P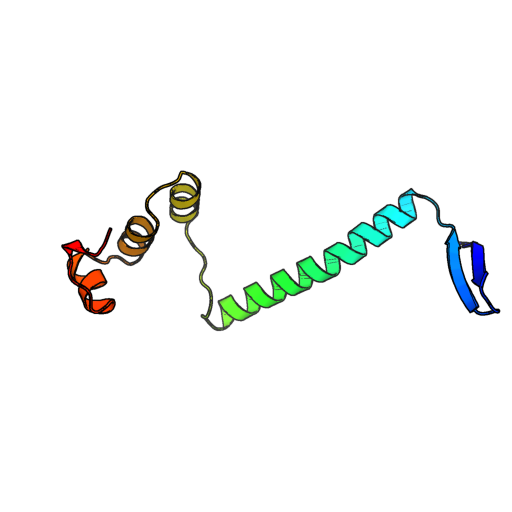rotein AF-B3EMQ4-F1 (afdb_monomer)

Structure (mmCIF, N/CA/C/O backbone):
data_AF-B3EMQ4-F1
#
_entry.id   AF-B3EMQ4-F1
#
loop_
_atom_site.group_PDB
_atom_site.id
_atom_site.type_symbol
_atom_site.label_atom_id
_atom_site.label_alt_id
_atom_site.label_comp_id
_atom_site.label_asym_id
_atom_site.label_entity_id
_atom_site.label_seq_id
_atom_site.pdbx_PDB_ins_code
_atom_site.Cartn_x
_atom_site.Cartn_y
_atom_site.Cartn_z
_atom_site.occupancy
_atom_site.B_iso_or_equiv
_atom_site.auth_seq_id
_atom_site.auth_comp_id
_atom_site.auth_asym_id
_atom_site.auth_atom_id
_atom_site.pdbx_PDB_model_num
ATOM 1 N N . MET A 1 1 ? -11.460 4.309 34.766 1.00 65.56 1 MET A N 1
ATOM 2 C CA . MET A 1 1 ? -12.693 3.773 34.150 1.00 65.56 1 MET A CA 1
ATOM 3 C C . MET A 1 1 ? -13.093 2.531 34.926 1.00 65.56 1 MET A C 1
ATOM 5 O O . MET A 1 1 ? -12.226 1.701 35.160 1.00 65.56 1 MET A O 1
ATOM 9 N N . ILE A 1 2 ? -14.343 2.430 35.380 1.00 77.00 2 ILE A N 1
ATOM 10 C CA . ILE A 1 2 ? -14.855 1.204 36.010 1.00 77.00 2 ILE A CA 1
ATOM 11 C C . ILE A 1 2 ? -15.502 0.389 34.890 1.00 77.00 2 ILE A C 1
ATOM 13 O O . ILE A 1 2 ? -16.471 0.845 34.291 1.00 77.00 2 ILE A O 1
ATOM 17 N N . VAL A 1 3 ? -14.925 -0.767 34.570 1.00 88.12 3 VAL A N 1
ATOM 18 C CA . VAL A 1 3 ? -15.418 -1.680 33.532 1.00 88.12 3 VAL A CA 1
ATOM 19 C C . VAL A 1 3 ? -16.098 -2.850 34.228 1.00 88.12 3 VAL A C 1
ATOM 21 O O . VAL A 1 3 ? -15.499 -3.485 35.097 1.00 88.12 3 VAL A O 1
ATOM 24 N N . GLN A 1 4 ? -17.348 -3.142 33.868 1.00 94.81 4 GLN A N 1
ATOM 25 C CA . GLN A 1 4 ? -18.003 -4.359 34.337 1.00 94.81 4 GLN A CA 1
ATOM 26 C C . GLN A 1 4 ? -17.441 -5.546 33.559 1.00 94.81 4 GLN A C 1
ATOM 28 O O . GLN A 1 4 ? -17.529 -5.587 32.335 1.00 94.81 4 GLN A O 1
ATOM 33 N N . VAL A 1 5 ? -16.906 -6.529 34.279 1.00 95.12 5 VAL A N 1
ATOM 34 C CA . VAL A 1 5 ? -16.385 -7.769 33.700 1.00 95.12 5 VAL A CA 1
ATOM 35 C C . VAL A 1 5 ? -17.374 -8.899 33.964 1.00 95.12 5 VAL A C 1
ATOM 37 O O . VAL A 1 5 ? -17.721 -9.172 35.114 1.00 95.12 5 VAL A O 1
ATOM 40 N N . ILE A 1 6 ? -17.813 -9.566 32.901 1.00 96.44 6 ILE A N 1
ATOM 41 C CA . ILE A 1 6 ? -18.684 -10.741 32.957 1.00 96.44 6 ILE A CA 1
ATOM 42 C C . ILE A 1 6 ? -17.794 -11.980 32.824 1.00 96.44 6 ILE A C 1
ATOM 44 O O . ILE A 1 6 ? -16.930 -12.047 31.948 1.00 96.44 6 ILE A O 1
ATOM 48 N N . LYS A 1 7 ? -17.979 -12.948 33.727 1.00 97.19 7 LYS A N 1
ATOM 49 C CA . LYS A 1 7 ? -17.140 -14.148 33.822 1.00 97.19 7 LYS A CA 1
ATOM 50 C C . LYS A 1 7 ? -17.879 -15.396 33.343 1.00 97.19 7 LYS A C 1
ATOM 52 O O . LYS A 1 7 ? -19.048 -15.571 33.674 1.00 97.19 7 LYS A O 1
ATOM 57 N N . GLN A 1 8 ? -17.165 -16.307 32.686 1.00 95.62 8 GLN A N 1
ATOM 58 C CA . GLN A 1 8 ? -17.609 -17.666 32.376 1.00 95.62 8 GLN A CA 1
ATOM 59 C C . GLN A 1 8 ? -16.654 -18.671 33.039 1.00 95.62 8 GLN A C 1
ATOM 61 O O . GLN A 1 8 ? -15.436 -18.551 32.936 1.00 95.62 8 GLN A O 1
ATOM 66 N N . GLY A 1 9 ? -17.180 -19.629 33.811 1.00 94.19 9 GLY A N 1
ATOM 67 C CA . GLY A 1 9 ? -16.338 -20.610 34.519 1.00 94.19 9 GLY A CA 1
ATOM 68 C C . GLY A 1 9 ? -15.320 -19.987 35.491 1.00 94.19 9 GLY A C 1
ATOM 69 O O . GLY A 1 9 ? -14.228 -20.516 35.673 1.00 94.19 9 GLY A O 1
ATOM 70 N N . GLY A 1 10 ? -15.641 -18.824 36.071 1.00 94.31 10 GLY A N 1
ATOM 71 C CA . GLY A 1 10 ? -14.744 -18.072 36.958 1.00 94.31 10 GLY A CA 1
ATOM 72 C C . GLY A 1 10 ? -13.686 -17.221 36.244 1.00 94.31 10 GLY A C 1
ATOM 73 O O . GLY A 1 10 ? -13.009 -16.432 36.908 1.00 94.31 10 GLY A O 1
ATOM 74 N N . LYS A 1 11 ? -13.581 -17.309 34.912 1.00 95.94 11 LYS A N 1
ATOM 75 C CA . LYS A 1 11 ? -12.639 -16.535 34.095 1.00 95.94 11 LYS A CA 1
ATOM 76 C C . LYS A 1 11 ? -13.329 -15.331 33.442 1.00 95.94 11 LYS A C 1
ATOM 78 O O . LYS A 1 11 ? -14.474 -15.468 33.021 1.00 95.94 11 LYS A O 1
ATOM 83 N N . PRO A 1 12 ? -12.688 -14.150 33.389 1.00 95.50 12 PRO A N 1
ATOM 84 C CA . PRO A 1 12 ? -13.157 -13.021 32.584 1.00 95.50 12 PRO A CA 1
ATOM 85 C C . PRO A 1 12 ? -13.336 -13.422 31.120 1.00 95.50 12 PRO A C 1
ATOM 87 O O . PRO A 1 12 ? -12.400 -13.962 30.543 1.00 95.50 12 PRO A O 1
ATOM 90 N N . GLU A 1 13 ? -14.502 -13.133 30.549 1.00 96.81 13 GLU A N 1
ATOM 91 C CA . GLU A 1 13 ? -14.810 -13.454 29.148 1.00 96.81 13 GLU A CA 1
ATOM 92 C C . GLU A 1 13 ? -15.303 -12.212 28.390 1.00 96.81 13 GLU A C 1
ATOM 94 O O . GLU A 1 13 ? -14.885 -11.963 27.264 1.00 96.81 13 GLU A O 1
ATOM 99 N N . TRP A 1 14 ? -16.116 -11.362 29.031 1.00 96.06 14 TRP A N 1
ATOM 100 C CA . TRP A 1 14 ? -16.612 -10.124 28.419 1.00 96.06 14 TRP A CA 1
ATOM 101 C C . TRP A 1 14 ? -16.388 -8.904 29.308 1.00 96.06 14 TRP A C 1
ATOM 103 O O . TRP A 1 14 ? -16.325 -9.000 30.536 1.00 96.06 14 TRP A O 1
ATOM 113 N N . ALA A 1 15 ? -16.339 -7.737 28.673 1.00 95.88 15 ALA A N 1
ATOM 114 C CA . ALA A 1 15 ? -16.264 -6.436 29.317 1.00 95.88 15 ALA A CA 1
ATOM 115 C C . ALA A 1 15 ? -17.358 -5.519 28.759 1.00 95.88 15 ALA A C 1
ATOM 117 O O . ALA A 1 15 ? -17.495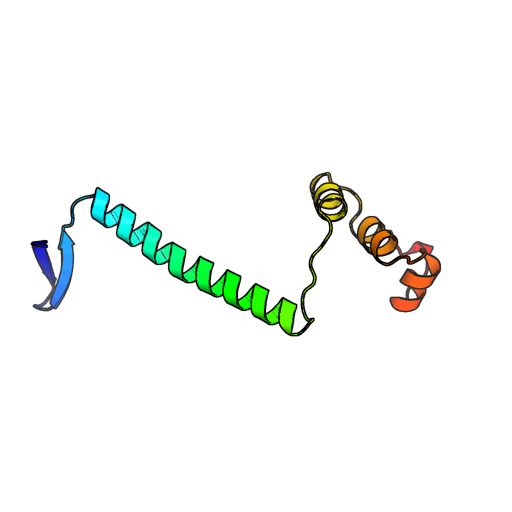 -5.381 27.545 1.00 95.88 15 ALA A O 1
ATOM 118 N N . VAL A 1 16 ? -18.125 -4.876 29.638 1.00 95.81 16 VAL A N 1
ATOM 119 C CA . VAL A 1 16 ? -19.081 -3.837 29.244 1.00 95.81 16 VAL A CA 1
ATOM 120 C C . VAL A 1 16 ? -18.372 -2.495 29.322 1.00 95.81 16 VAL A C 1
ATOM 122 O O . VAL A 1 16 ? -17.982 -2.043 30.402 1.00 95.81 16 VAL A O 1
ATOM 125 N N . VAL A 1 17 ? -18.213 -1.865 28.165 1.00 95.50 17 VAL A N 1
ATOM 126 C CA . VAL A 1 17 ? -17.612 -0.540 28.017 1.00 95.50 17 VAL A CA 1
ATOM 127 C C . VAL A 1 17 ? -18.610 0.409 27.352 1.00 95.50 17 VAL A C 1
ATOM 129 O O . VAL A 1 17 ? -19.475 -0.043 26.597 1.00 95.50 17 VAL A O 1
ATOM 132 N N . PRO A 1 18 ? -18.522 1.728 27.601 1.00 95.56 18 PRO A N 1
ATOM 133 C CA . PRO A 1 18 ? -19.267 2.701 26.813 1.00 95.56 18 PRO A CA 1
ATOM 134 C C . PRO A 1 18 ? -18.975 2.529 25.319 1.00 95.56 18 PRO A C 1
ATOM 136 O O . PRO A 1 18 ? -17.828 2.313 24.933 1.00 95.56 18 PRO A O 1
ATOM 139 N N . TYR A 1 19 ? -19.991 2.684 24.470 1.00 94.69 19 TYR A N 1
ATOM 140 C CA . TYR A 1 19 ? -19.857 2.446 23.027 1.00 94.69 19 TYR A CA 1
ATOM 141 C C . TYR A 1 19 ? -18.744 3.283 22.369 1.00 94.69 19 TYR A C 1
ATOM 143 O O . TYR A 1 19 ? -17.978 2.776 21.560 1.00 94.69 19 TYR A O 1
ATOM 151 N N . GLN A 1 20 ? -18.587 4.544 22.780 1.00 95.81 20 GLN A N 1
ATOM 152 C CA . GLN A 1 20 ? -17.507 5.411 22.290 1.00 95.81 20 GLN A CA 1
ATOM 153 C C . GLN A 1 20 ? -16.109 4.900 22.658 1.00 95.81 20 GLN A C 1
ATOM 155 O O . GLN A 1 20 ? -15.155 5.131 21.925 1.00 95.81 20 GLN A O 1
ATOM 160 N N . GLU A 1 21 ? -15.973 4.199 23.783 1.00 95.06 21 GLU A N 1
ATOM 161 C CA . GLU A 1 21 ? -14.702 3.582 24.154 1.00 95.06 21 GLU A CA 1
ATOM 162 C C . GLU A 1 21 ? -14.432 2.332 23.316 1.00 95.06 21 GLU A C 1
ATOM 164 O O . GLU A 1 21 ? -13.312 2.135 22.861 1.00 95.06 21 GLU A O 1
ATOM 169 N N . TYR A 1 22 ? -15.464 1.525 23.050 1.00 93.94 22 TYR A N 1
ATOM 170 C CA . TYR A 1 22 ? -15.354 0.392 22.132 1.00 93.94 22 TYR A CA 1
ATOM 171 C C . TYR A 1 22 ? -14.875 0.829 20.740 1.00 93.94 22 TYR A C 1
ATOM 173 O O . TYR A 1 22 ? -13.941 0.235 20.211 1.00 93.94 22 TYR A O 1
ATOM 181 N N . LEU A 1 23 ? -15.438 1.910 20.189 1.00 95.75 23 LEU A N 1
ATOM 182 C CA . LEU A 1 23 ? -14.997 2.456 18.901 1.00 95.75 23 LEU A CA 1
ATOM 183 C C . LEU A 1 23 ? -13.519 2.871 18.914 1.00 95.75 23 LEU A C 1
ATOM 185 O O . LEU A 1 23 ? -12.788 2.529 17.992 1.00 95.75 23 LEU A O 1
ATOM 189 N N . LYS A 1 24 ? -13.045 3.525 19.982 1.00 94.31 24 LYS A N 1
ATOM 190 C CA . LYS A 1 24 ? -11.618 3.868 20.127 1.00 94.31 24 LYS A CA 1
ATOM 191 C C . LYS A 1 24 ? -10.719 2.639 20.222 1.00 94.31 24 LYS A C 1
ATOM 193 O O . LYS A 1 24 ? -9.565 2.695 19.813 1.00 94.31 24 LYS A O 1
ATOM 198 N N . LEU A 1 25 ? -11.203 1.551 20.820 1.00 92.88 25 LEU A N 1
ATOM 199 C CA . LEU A 1 25 ? -10.452 0.298 20.885 1.00 92.88 25 LEU A CA 1
ATOM 200 C C . LEU A 1 25 ? -10.352 -0.364 19.507 1.00 92.88 25 LEU A C 1
ATOM 202 O O . LEU A 1 25 ? -9.289 -0.890 19.199 1.00 92.88 25 LE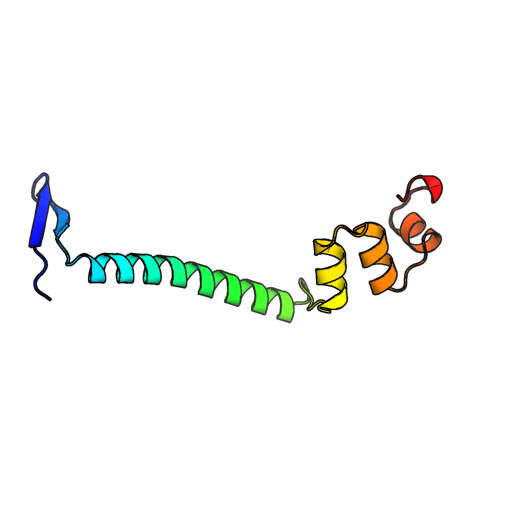U A O 1
ATOM 206 N N . ILE A 1 26 ? -11.406 -0.293 18.684 1.00 93.12 26 ILE A N 1
ATOM 207 C CA . ILE A 1 26 ? -11.358 -0.736 17.281 1.00 93.12 26 ILE A CA 1
ATOM 208 C C . ILE A 1 26 ? -10.342 0.099 16.500 1.00 93.12 26 ILE A C 1
ATOM 210 O O . ILE A 1 26 ? -9.413 -0.461 15.933 1.00 93.12 26 ILE A O 1
ATOM 214 N N . GLU A 1 27 ? -10.460 1.426 16.548 1.00 93.69 27 GLU A N 1
ATOM 215 C CA . GLU A 1 27 ? -9.559 2.343 15.836 1.00 93.69 27 GLU A CA 1
ATOM 216 C C . GLU A 1 27 ? -8.089 2.107 16.219 1.00 93.69 27 GLU A C 1
ATOM 218 O O . GLU A 1 27 ? -7.204 2.045 15.372 1.00 93.69 27 GLU A O 1
ATOM 223 N N . LYS A 1 28 ? -7.808 1.903 17.511 1.00 91.06 28 LYS A N 1
ATOM 224 C CA . LYS A 1 28 ? -6.453 1.575 17.979 1.00 91.06 28 LYS A CA 1
ATOM 225 C C . LYS A 1 28 ? -5.969 0.202 17.524 1.00 91.06 28 LYS A C 1
ATOM 227 O O . LYS A 1 28 ? -4.762 0.027 17.370 1.00 91.06 28 LYS A O 1
ATOM 232 N N . ALA A 1 29 ? -6.871 -0.768 17.382 1.00 89.56 29 ALA A N 1
ATOM 233 C CA . ALA A 1 29 ? -6.522 -2.088 16.874 1.00 89.56 29 ALA A CA 1
ATOM 234 C C . ALA A 1 29 ? -6.146 -2.026 15.385 1.00 89.56 29 ALA A C 1
ATOM 236 O O . ALA A 1 29 ? -5.200 -2.698 14.989 1.00 89.56 29 ALA A O 1
ATOM 237 N N . GLU A 1 30 ? -6.822 -1.184 14.598 1.00 90.38 30 GLU A N 1
ATOM 238 C CA . GLU A 1 30 ? -6.496 -0.931 13.184 1.00 90.38 30 GLU A CA 1
ATOM 239 C C . GLU A 1 30 ? -5.180 -0.150 13.036 1.00 90.38 30 GLU A C 1
ATOM 241 O O . GLU A 1 30 ? -4.300 -0.555 12.282 1.00 90.38 30 GLU A O 1
ATOM 246 N N . MET A 1 31 ? -4.973 0.886 13.856 1.00 93.50 31 MET A N 1
ATOM 247 C CA . MET A 1 31 ? -3.779 1.740 13.795 1.00 93.50 31 MET A CA 1
ATOM 248 C C . MET A 1 31 ? -2.456 0.977 13.979 1.00 93.50 31 MET A C 1
ATOM 250 O O . MET A 1 31 ? -1.430 1.385 13.437 1.00 93.50 31 MET A O 1
ATOM 254 N N . LEU A 1 32 ? -2.437 -0.126 14.739 1.00 90.19 32 LEU A N 1
ATOM 255 C CA . LEU A 1 32 ? -1.217 -0.929 14.872 1.00 90.19 32 LEU A CA 1
ATOM 256 C C . LEU A 1 32 ? -0.794 -1.547 13.532 1.00 90.19 32 LEU A C 1
ATOM 258 O O . LEU A 1 32 ? 0.401 -1.576 13.245 1.00 90.19 32 LEU A O 1
ATOM 262 N N . GLN A 1 33 ? -1.752 -2.019 12.730 1.00 90.69 33 GLN A N 1
ATOM 263 C CA . GLN A 1 33 ? -1.463 -2.585 11.415 1.00 90.69 33 GLN A CA 1
ATOM 264 C C . GLN A 1 33 ? -0.968 -1.496 10.460 1.00 90.69 33 GLN A C 1
ATOM 266 O O . GLN A 1 33 ? 0.064 -1.682 9.826 1.00 90.69 33 GLN A O 1
ATOM 271 N N . ASP A 1 34 ? -1.615 -0.328 10.448 1.00 93.56 34 ASP A N 1
ATOM 272 C CA . ASP A 1 34 ? -1.204 0.799 9.599 1.00 93.56 34 ASP A CA 1
ATOM 273 C C . ASP A 1 34 ? 0.244 1.245 9.874 1.00 93.56 34 ASP A C 1
ATOM 275 O O . ASP A 1 34 ? 1.001 1.546 8.950 1.00 93.56 34 ASP A O 1
ATOM 279 N N . VAL A 1 35 ? 0.655 1.273 11.150 1.00 95.00 35 VAL A N 1
ATOM 280 C CA . VAL A 1 35 ? 2.040 1.595 11.537 1.00 95.00 35 VAL A CA 1
ATOM 281 C C . VAL A 1 35 ? 3.014 0.528 11.039 1.00 95.00 35 VAL A C 1
ATOM 283 O O . VAL A 1 35 ? 4.069 0.872 10.510 1.00 95.00 35 VAL A O 1
ATOM 286 N N . GLN A 1 36 ? 2.665 -0.754 11.175 1.00 95.50 36 GLN A N 1
ATOM 287 C CA . GLN A 1 36 ? 3.502 -1.855 10.688 1.00 95.50 36 GLN A CA 1
ATOM 288 C C . GLN A 1 36 ? 3.660 -1.816 9.166 1.00 95.50 36 GLN A C 1
ATOM 290 O O . GLN A 1 36 ? 4.776 -1.968 8.663 1.00 95.50 36 GLN A O 1
ATOM 295 N N . ASP A 1 37 ? 2.572 -1.563 8.442 1.00 96.25 37 ASP A N 1
ATOM 296 C CA . ASP A 1 37 ? 2.579 -1.456 6.985 1.00 96.25 37 ASP A CA 1
ATOM 297 C C . ASP A 1 37 ? 3.445 -0.269 6.540 1.00 96.25 37 ASP A C 1
ATOM 299 O O . ASP A 1 37 ? 4.320 -0.428 5.686 1.00 96.25 37 ASP A O 1
ATOM 303 N N . TYR A 1 38 ? 3.299 0.894 7.183 1.00 96.00 38 TYR A N 1
ATOM 304 C CA . TYR A 1 38 ? 4.148 2.060 6.927 1.00 96.00 38 TYR A CA 1
ATOM 305 C C . TYR A 1 38 ? 5.636 1.782 7.186 1.00 96.00 38 TYR A C 1
ATOM 307 O O . TYR A 1 38 ? 6.475 2.121 6.347 1.00 96.00 38 TYR A O 1
ATOM 315 N N . ASP A 1 39 ? 5.975 1.170 8.323 1.00 97.56 39 ASP A N 1
ATOM 316 C CA . ASP A 1 39 ? 7.362 0.863 8.683 1.00 97.56 39 ASP A CA 1
ATOM 317 C C . ASP A 1 39 ? 7.986 -0.118 7.679 1.00 97.56 39 ASP A C 1
ATOM 319 O O . ASP A 1 39 ? 9.127 0.079 7.252 1.00 97.56 39 ASP A O 1
ATOM 323 N N . SER A 1 40 ? 7.225 -1.128 7.240 1.00 97.19 40 SER A N 1
ATOM 324 C CA . SER A 1 40 ? 7.671 -2.081 6.219 1.00 97.19 40 SER A CA 1
ATOM 325 C C . SER A 1 40 ? 7.938 -1.409 4.866 1.00 97.19 40 SER A C 1
ATOM 327 O O . SER A 1 40 ? 9.023 -1.583 4.313 1.00 97.19 40 SER A O 1
ATOM 329 N N . ALA A 1 41 ? 7.026 -0.555 4.386 1.00 96.62 41 ALA A N 1
ATOM 330 C CA . ALA A 1 41 ? 7.196 0.190 3.137 1.00 96.62 41 ALA A CA 1
ATOM 331 C C . ALA A 1 41 ? 8.389 1.160 3.208 1.00 96.62 41 ALA A C 1
ATOM 333 O O . ALA A 1 41 ? 9.172 1.296 2.267 1.00 96.62 41 ALA A O 1
ATOM 334 N N . LYS A 1 42 ? 8.588 1.824 4.356 1.00 97.31 42 LYS A N 1
ATOM 335 C CA . LYS A 1 42 ? 9.758 2.683 4.586 1.00 97.31 42 LYS A CA 1
ATOM 336 C C . LYS A 1 42 ? 11.070 1.910 4.561 1.00 97.31 42 LYS A C 1
ATOM 338 O O . LYS A 1 42 ? 12.048 2.424 4.017 1.00 97.31 42 LYS A O 1
ATOM 343 N N . MET A 1 43 ? 11.096 0.721 5.154 1.00 98.06 43 MET A N 1
ATOM 344 C CA . MET A 1 43 ? 12.268 -0.147 5.160 1.00 98.06 43 MET A CA 1
ATOM 345 C C . MET A 1 43 ? 12.595 -0.636 3.746 1.00 98.06 43 MET A C 1
ATOM 347 O O . MET A 1 43 ? 13.710 -0.405 3.288 1.00 98.06 43 MET A O 1
ATOM 351 N N . ALA A 1 44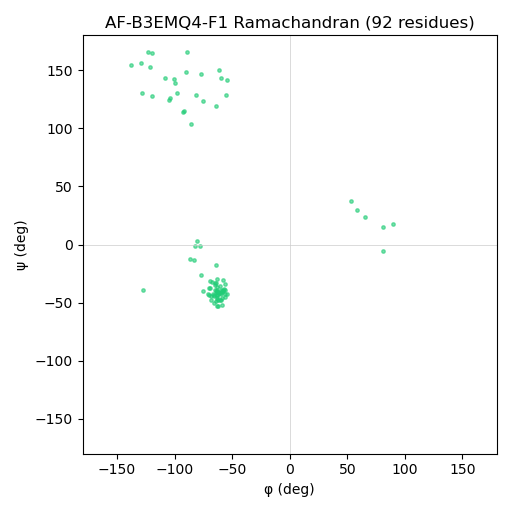 ? 11.610 -1.173 3.020 1.00 97.75 44 ALA A N 1
ATOM 352 C CA . ALA A 1 44 ? 11.772 -1.634 1.641 1.00 97.75 44 ALA A CA 1
ATOM 353 C C . ALA A 1 44 ? 12.255 -0.513 0.701 1.00 97.75 44 ALA A C 1
ATOM 355 O O . ALA A 1 44 ? 13.137 -0.722 -0.134 1.00 97.75 44 ALA A O 1
ATOM 356 N N . LEU A 1 45 ? 11.751 0.715 0.881 1.00 97.50 45 LEU A N 1
ATOM 357 C CA . LEU A 1 45 ? 12.234 1.893 0.154 1.00 97.50 45 LEU A CA 1
ATOM 358 C C . LEU A 1 45 ? 13.694 2.237 0.498 1.00 97.50 45 LEU A C 1
ATOM 360 O O . LEU A 1 45 ? 14.459 2.637 -0.378 1.00 97.50 45 LEU A O 1
ATOM 364 N N . GLY A 1 46 ? 14.089 2.104 1.768 1.00 97.00 46 GLY A N 1
ATOM 365 C CA . GLY A 1 46 ? 15.467 2.323 2.215 1.00 97.00 46 GLY A CA 1
ATOM 366 C C . GLY A 1 46 ? 16.449 1.259 1.710 1.00 97.00 46 GLY A C 1
ATOM 367 O O . GLY A 1 46 ? 17.610 1.576 1.454 1.00 97.00 46 GLY A O 1
ATOM 368 N N . GLU A 1 47 ? 15.977 0.024 1.538 1.00 97.56 47 GLU A N 1
ATOM 369 C CA . GLU A 1 47 ? 16.737 -1.113 1.001 1.00 97.56 47 GLU A CA 1
ATOM 370 C C . GLU A 1 47 ? 16.768 -1.142 -0.538 1.00 97.56 47 GLU A C 1
ATOM 372 O O . GLU A 1 47 ? 17.604 -1.825 -1.130 1.00 97.56 47 GLU A O 1
ATOM 377 N N . GLY A 1 48 ? 15.914 -0.350 -1.193 1.00 95.75 48 GLY A N 1
ATOM 378 C CA . GLY A 1 48 ? 15.803 -0.279 -2.650 1.00 95.75 48 GLY A CA 1
ATOM 379 C C . GLY A 1 48 ? 14.964 -1.400 -3.271 1.00 95.75 48 GLY A C 1
ATOM 380 O O . GLY A 1 48 ? 15.033 -1.602 -4.483 1.00 95.75 48 GLY A O 1
ATOM 381 N N . GLU A 1 49 ? 14.186 -2.126 -2.463 1.00 96.44 49 GLU A N 1
ATOM 382 C CA . GLU A 1 49 ? 13.203 -3.112 -2.932 1.00 96.44 49 GLU A CA 1
ATOM 383 C C . GLU A 1 49 ? 11.926 -2.440 -3.465 1.00 96.44 49 GLU A C 1
ATOM 385 O O . GLU A 1 49 ? 11.260 -2.976 -4.351 1.00 96.44 49 GLU A O 1
ATOM 390 N N . GLU A 1 50 ? 11.626 -1.234 -2.975 1.00 95.44 50 GLU A N 1
ATOM 391 C CA . GLU A 1 50 ? 10.547 -0.374 -3.460 1.00 95.44 50 GLU A CA 1
ATOM 392 C C . GLU A 1 50 ? 11.071 0.969 -3.987 1.00 95.44 50 GLU A C 1
ATOM 394 O O . GLU A 1 50 ? 12.199 1.387 -3.722 1.00 95.44 50 GLU A O 1
ATOM 399 N N . GLU A 1 51 ? 10.223 1.679 -4.733 1.00 93.81 51 GLU A N 1
ATOM 400 C CA . GLU A 1 51 ? 10.508 3.022 -5.233 1.00 93.81 51 GLU A CA 1
ATOM 401 C C . GLU A 1 51 ? 9.292 3.945 -5.103 1.00 93.81 51 GLU A C 1
ATOM 403 O O . GLU A 1 51 ? 8.140 3.512 -5.140 1.00 93.81 51 GLU A O 1
ATOM 408 N N . LEU A 1 52 ? 9.551 5.251 -5.021 1.00 94.81 52 LEU A N 1
ATOM 409 C CA . LEU A 1 52 ? 8.503 6.259 -5.134 1.00 94.81 52 LEU A CA 1
ATOM 410 C C . LEU A 1 52 ? 8.180 6.507 -6.608 1.00 94.81 52 LEU A C 1
ATOM 412 O O . LEU A 1 52 ? 9.067 6.802 -7.410 1.00 94.81 52 LEU A O 1
ATOM 416 N N . LEU A 1 53 ? 6.895 6.434 -6.946 1.00 94.81 53 LEU A N 1
ATOM 417 C CA . LEU A 1 53 ? 6.402 6.648 -8.301 1.00 94.81 53 LEU A CA 1
ATOM 418 C C . LEU A 1 53 ? 5.819 8.059 -8.454 1.00 94.81 53 LEU A C 1
ATOM 420 O O . LEU A 1 53 ? 5.149 8.546 -7.540 1.00 94.81 53 LEU A O 1
ATOM 424 N N . PRO A 1 54 ? 6.018 8.722 -9.606 1.00 96.25 54 PRO A N 1
ATOM 425 C CA . PRO A 1 54 ? 5.328 9.969 -9.906 1.00 96.25 54 PRO A CA 1
ATOM 426 C C . PRO A 1 54 ? 3.808 9.782 -9.918 1.00 96.25 54 PRO A C 1
ATOM 428 O O . PRO A 1 54 ? 3.304 8.789 -10.445 1.00 96.25 54 PRO A O 1
ATOM 431 N N . GLU A 1 55 ? 3.067 10.783 -9.437 1.00 97.06 55 GLU A N 1
ATOM 432 C CA . GLU A 1 55 ? 1.596 10.756 -9.448 1.00 97.06 55 GLU A CA 1
ATOM 433 C C . GLU A 1 55 ? 1.024 10.541 -10.856 1.00 97.06 55 GLU A C 1
ATOM 435 O O . GLU A 1 55 ? 0.021 9.860 -11.026 1.00 97.06 55 GLU A O 1
ATOM 440 N N . THR A 1 56 ? 1.693 11.068 -11.884 1.00 95.88 56 THR A N 1
ATOM 441 C CA . THR A 1 56 ? 1.264 10.960 -13.282 1.00 95.88 56 THR A CA 1
ATOM 442 C C . THR A 1 56 ? 1.250 9.515 -13.761 1.00 95.88 56 THR A C 1
ATOM 444 O O . THR A 1 56 ? 0.357 9.122 -14.509 1.00 95.88 56 THR A O 1
ATOM 447 N N . LEU A 1 57 ? 2.211 8.712 -13.299 1.00 96.81 57 LEU A N 1
ATOM 448 C CA . LEU A 1 57 ? 2.285 7.287 -13.590 1.00 96.81 57 LEU A CA 1
ATOM 449 C C . LEU A 1 57 ? 1.140 6.539 -12.909 1.00 96.81 57 LEU A C 1
ATOM 451 O O . LEU A 1 57 ? 0.452 5.745 -13.549 1.00 96.81 57 LEU A O 1
ATOM 455 N N . VAL A 1 58 ? 0.924 6.823 -11.624 1.00 96.81 58 VAL A N 1
ATOM 456 C CA . VAL A 1 58 ? -0.127 6.196 -10.814 1.00 96.81 58 VAL A CA 1
ATOM 457 C C . VAL A 1 58 ? -1.509 6.522 -11.384 1.00 96.81 58 VAL A C 1
ATOM 459 O O . VAL A 1 58 ? -2.305 5.615 -11.618 1.00 96.81 58 VAL A O 1
ATOM 462 N N . ASN A 1 59 ? -1.772 7.791 -11.695 1.00 97.81 59 ASN A N 1
ATOM 463 C CA . ASN A 1 59 ? -3.041 8.235 -12.268 1.00 97.81 59 ASN A CA 1
ATOM 464 C C . ASN A 1 59 ? -3.308 7.587 -13.629 1.00 97.81 59 ASN A C 1
ATOM 466 O O . ASN A 1 59 ? -4.411 7.103 -13.852 1.00 97.81 59 ASN A O 1
ATOM 470 N N . ALA A 1 60 ? -2.300 7.475 -14.500 1.00 97.19 60 ALA A N 1
ATOM 471 C CA . ALA A 1 60 ? -2.465 6.794 -15.784 1.00 97.19 60 ALA A CA 1
ATOM 472 C C . ALA A 1 60 ? -2.914 5.331 -15.612 1.00 97.19 60 ALA A C 1
ATOM 474 O O . ALA A 1 60 ? -3.782 4.860 -16.347 1.00 97.19 60 ALA A O 1
ATOM 475 N N . LEU A 1 61 ? -2.356 4.612 -14.632 1.00 96.75 61 LEU A N 1
ATOM 476 C CA . LEU A 1 61 ? -2.776 3.242 -14.318 1.00 96.75 61 LEU A CA 1
ATOM 477 C C . LEU A 1 61 ? -4.214 3.197 -13.782 1.00 96.75 61 LEU A C 1
ATOM 479 O O . LEU A 1 61 ? -4.997 2.355 -14.219 1.00 96.75 61 LEU A O 1
ATOM 483 N N . LEU A 1 62 ? -4.573 4.109 -12.874 1.00 97.56 62 LEU A N 1
ATOM 484 C CA . LEU A 1 62 ? -5.923 4.199 -12.302 1.00 97.56 62 LEU A CA 1
ATOM 485 C C . LEU A 1 62 ? -6.987 4.572 -13.347 1.00 97.56 62 LEU A C 1
ATOM 487 O O . LEU A 1 62 ? -8.116 4.093 -13.276 1.00 97.56 62 LEU A O 1
ATOM 491 N N . GLU A 1 63 ? -6.622 5.377 -14.343 1.00 97.88 63 GLU A N 1
ATOM 492 C CA . GLU A 1 63 ? -7.473 5.762 -15.476 1.00 97.88 63 GLU A CA 1
ATOM 493 C C . GLU A 1 63 ? -7.593 4.658 -16.545 1.00 97.88 63 GLU A C 1
ATOM 495 O O . GLU A 1 63 ? -8.321 4.812 -17.527 1.00 97.88 63 GLU A O 1
ATOM 500 N N . GLY A 1 64 ? -6.915 3.520 -16.355 1.00 96.81 64 GLY A N 1
ATOM 501 C CA . GLY A 1 64 ? -7.031 2.343 -17.215 1.00 96.81 64 GLY A CA 1
ATOM 502 C C . GLY A 1 64 ? -6.064 2.317 -18.399 1.00 96.81 64 GLY A C 1
ATOM 503 O O . GLY A 1 64 ? -6.280 1.557 -19.347 1.00 96.81 64 GLY A O 1
ATOM 504 N N . ALA A 1 65 ? -4.992 3.116 -18.380 1.00 96.56 65 ALA A N 1
ATOM 505 C CA . ALA A 1 65 ? -3.929 2.983 -19.369 1.00 96.56 65 ALA A CA 1
ATOM 506 C C . ALA A 1 65 ? -3.274 1.592 -19.292 1.00 96.56 65 ALA A C 1
ATOM 508 O O . ALA A 1 65 ? -3.188 0.975 -18.230 1.00 96.56 65 ALA A O 1
ATOM 509 N N . HIS A 1 66 ? -2.768 1.099 -20.429 1.00 94.62 66 HIS A N 1
ATOM 510 C CA . HIS A 1 66 ? -2.148 -0.225 -20.487 1.00 94.62 66 HIS A CA 1
ATOM 511 C C . HIS A 1 66 ? -0.881 -0.282 -19.603 1.00 94.62 66 HIS A C 1
ATOM 513 O O . HIS A 1 66 ? 0.075 0.448 -19.896 1.00 94.62 66 HIS A O 1
ATOM 519 N N . PRO A 1 67 ? -0.812 -1.148 -18.569 1.00 94.94 67 PRO A N 1
ATOM 520 C CA . PRO A 1 67 ? 0.275 -1.112 -17.588 1.00 94.94 67 PRO A CA 1
ATOM 521 C C . PRO A 1 67 ? 1.665 -1.294 -18.196 1.00 94.94 67 PRO A C 1
ATOM 523 O O . PRO A 1 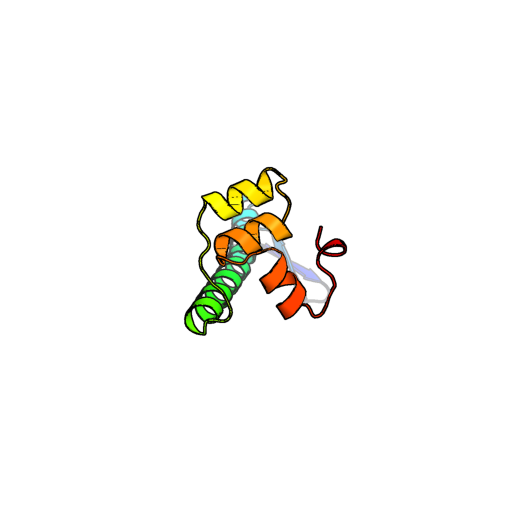67 ? 2.599 -0.581 -17.836 1.00 94.94 67 PRO A O 1
ATOM 526 N N . VAL A 1 68 ? 1.799 -2.196 -19.175 1.00 93.88 68 VAL A N 1
ATOM 527 C CA . VAL A 1 68 ? 3.078 -2.451 -19.858 1.00 93.88 68 VAL A CA 1
ATOM 528 C C . VAL A 1 68 ? 3.579 -1.190 -20.554 1.00 93.88 68 VAL A C 1
ATOM 530 O O . VAL A 1 68 ? 4.762 -0.869 -20.470 1.00 93.88 68 VAL A O 1
ATOM 533 N N . LYS A 1 69 ? 2.683 -0.437 -21.203 1.00 93.44 69 LYS A N 1
ATOM 534 C CA . LYS A 1 69 ? 3.041 0.807 -21.886 1.00 93.44 69 LYS A CA 1
ATOM 535 C C . LYS A 1 69 ? 3.533 1.852 -20.885 1.00 93.44 69 LYS A C 1
ATOM 537 O O . LYS A 1 69 ? 4.600 2.423 -21.103 1.00 93.44 69 LYS A O 1
ATOM 542 N N . VAL A 1 70 ? 2.778 2.055 -19.802 1.00 96.06 70 VAL A N 1
ATOM 543 C CA . VAL A 1 70 ? 3.078 3.042 -18.753 1.00 96.06 70 VAL A CA 1
ATOM 544 C C . VAL A 1 70 ? 4.445 2.770 -18.121 1.00 96.06 70 VAL A C 1
ATOM 546 O O . VAL A 1 70 ? 5.310 3.646 -18.114 1.00 96.06 70 VAL A O 1
ATOM 549 N N . TRP A 1 71 ? 4.681 1.537 -17.664 1.00 95.25 71 TRP A N 1
ATOM 550 C CA . TRP A 1 71 ? 5.950 1.153 -17.045 1.00 95.25 71 TRP A CA 1
ATOM 551 C C . TRP A 1 71 ? 7.127 1.257 -18.008 1.00 95.25 71 TRP A C 1
ATOM 553 O O . TRP A 1 71 ? 8.180 1.785 -17.656 1.00 95.25 71 TRP A O 1
ATOM 563 N N . ARG A 1 72 ? 6.951 0.794 -19.245 1.00 95.62 72 ARG A N 1
ATOM 564 C CA . ARG A 1 72 ? 7.985 0.864 -20.277 1.00 95.62 72 ARG A CA 1
ATOM 565 C C . ARG A 1 72 ? 8.412 2.308 -20.551 1.00 95.62 72 ARG A C 1
ATOM 567 O O . ARG A 1 72 ? 9.607 2.577 -20.627 1.00 95.62 72 ARG A O 1
ATOM 574 N N . GLU A 1 73 ? 7.453 3.220 -20.703 1.00 94.38 73 GLU A N 1
ATOM 575 C CA . GLU A 1 73 ? 7.721 4.638 -20.975 1.00 94.38 73 GLU A CA 1
ATOM 576 C C . GLU A 1 73 ? 8.406 5.319 -19.787 1.00 94.38 73 GLU A C 1
ATOM 578 O O . GLU A 1 73 ? 9.400 6.016 -19.986 1.00 94.38 73 GLU A O 1
ATOM 583 N N . TYR A 1 74 ? 7.964 5.038 -18.558 1.00 95.50 74 TYR A N 1
ATOM 584 C CA . TYR A 1 74 ? 8.616 5.528 -17.340 1.00 95.50 74 TYR A CA 1
ATOM 585 C C . TYR A 1 74 ? 10.072 5.067 -17.212 1.00 95.50 74 TYR A C 1
ATOM 587 O O . TYR A 1 74 ? 10.947 5.844 -16.838 1.00 95.50 74 TYR A O 1
ATOM 595 N N . ARG A 1 75 ? 10.355 3.815 -17.586 1.00 94.81 75 ARG A N 1
ATOM 596 C CA . ARG A 1 75 ? 11.710 3.244 -17.594 1.00 94.81 75 ARG A CA 1
ATOM 597 C C . ARG A 1 75 ? 12.535 3.629 -18.829 1.00 94.81 75 ARG A C 1
ATOM 599 O O . ARG A 1 75 ? 13.650 3.138 -18.981 1.00 94.81 75 ARG A O 1
ATOM 606 N N . GLY A 1 76 ? 12.004 4.460 -19.731 1.00 95.25 76 GLY A N 1
ATOM 607 C CA . GLY A 1 76 ? 12.698 4.875 -20.955 1.00 95.25 76 GLY A CA 1
ATOM 608 C C . GLY A 1 76 ? 12.957 3.734 -21.946 1.00 95.25 76 GLY A C 1
ATOM 609 O O . GLY A 1 76 ? 13.886 3.805 -22.750 1.00 95.25 76 GLY A O 1
ATOM 610 N N . MET A 1 77 ? 12.165 2.663 -21.892 1.00 95.81 77 MET A N 1
ATOM 611 C CA . MET A 1 77 ? 12.329 1.490 -22.746 1.00 95.81 77 MET A CA 1
ATOM 612 C C . MET A 1 77 ? 11.532 1.630 -24.052 1.00 95.81 77 MET A C 1
ATOM 614 O O . MET A 1 77 ? 10.443 2.196 -24.115 1.00 95.81 77 MET A O 1
ATOM 618 N N . THR A 1 78 ? 12.047 1.042 -25.127 1.00 94.25 78 THR A N 1
ATOM 619 C CA . THR A 1 78 ? 11.292 0.835 -26.372 1.00 94.25 78 THR A CA 1
ATOM 620 C C . THR A 1 78 ? 10.554 -0.508 -26.327 1.00 94.25 78 THR A C 1
ATOM 622 O O . THR A 1 78 ? 10.864 -1.364 -25.498 1.00 94.25 78 THR A O 1
ATOM 625 N N . HIS A 1 79 ? 9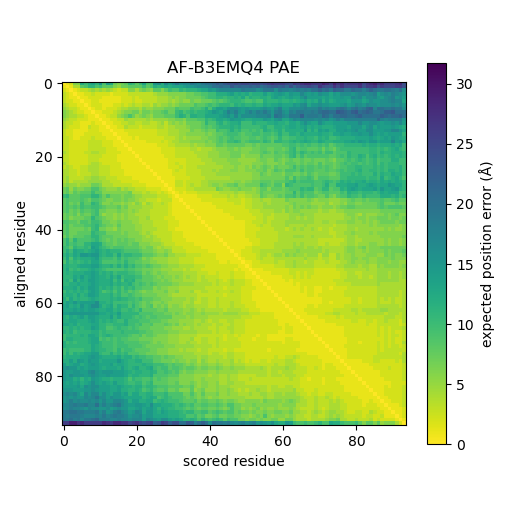.590 -0.748 -27.230 1.00 93.62 79 HIS A N 1
ATOM 626 C CA . HIS A 1 79 ? 8.976 -2.087 -27.344 1.00 93.62 79 HIS A CA 1
ATOM 627 C C . HIS A 1 79 ? 10.025 -3.167 -27.624 1.00 93.62 79 HIS A C 1
ATOM 629 O O . HIS A 1 79 ? 9.949 -4.255 -27.066 1.00 93.62 79 HIS A O 1
ATOM 635 N N . LYS A 1 80 ? 11.025 -2.850 -28.455 1.00 94.25 80 LYS A N 1
ATOM 636 C CA . LYS A 1 80 ? 12.098 -3.780 -28.803 1.00 94.25 80 LYS A CA 1
ATOM 637 C C . LYS A 1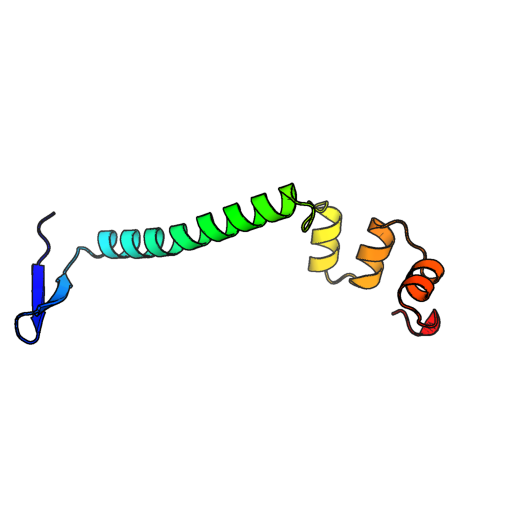 80 ? 12.927 -4.157 -27.576 1.00 94.25 80 LYS A C 1
ATOM 639 O O . LYS A 1 80 ? 13.055 -5.336 -27.282 1.00 94.25 80 LYS A O 1
ATOM 644 N N . THR A 1 81 ? 13.420 -3.164 -26.837 1.00 96.00 81 THR A N 1
ATOM 645 C CA . THR A 1 81 ? 14.275 -3.407 -25.663 1.00 96.00 81 THR A CA 1
ATOM 646 C C . THR A 1 81 ? 13.527 -4.129 -24.545 1.00 96.00 81 THR A C 1
ATOM 648 O O . THR A 1 81 ? 14.115 -4.952 -23.853 1.00 96.00 81 THR A O 1
ATOM 651 N N . LEU A 1 82 ? 12.228 -3.855 -24.366 1.00 95.69 82 LEU A N 1
ATOM 652 C CA . LEU A 1 82 ? 11.417 -4.571 -23.380 1.00 95.69 82 LEU A CA 1
ATOM 653 C C . LEU A 1 82 ? 11.148 -6.025 -23.800 1.00 95.69 82 LEU A C 1
ATOM 655 O O . LEU A 1 82 ? 11.275 -6.926 -22.976 1.00 95.69 82 LEU A O 1
ATOM 659 N N . ALA A 1 83 ? 10.826 -6.269 -25.073 1.00 95.25 83 ALA A N 1
ATOM 660 C CA . ALA A 1 83 ? 10.631 -7.624 -25.588 1.00 95.25 83 ALA A CA 1
ATOM 661 C C . ALA A 1 83 ? 11.919 -8.463 -25.491 1.00 95.25 83 ALA A C 1
ATOM 663 O O . ALA A 1 83 ? 11.867 -9.618 -25.072 1.00 95.25 83 ALA A O 1
ATOM 664 N N . GLU A 1 84 ? 13.074 -7.862 -25.799 1.00 95.75 84 GLU A N 1
ATOM 665 C CA . GLU A 1 84 ? 14.395 -8.479 -25.625 1.00 95.75 84 GLU A CA 1
ATOM 666 C C . GLU A 1 84 ? 14.666 -8.834 -24.156 1.00 95.75 84 GLU A C 1
ATOM 668 O O . GLU A 1 84 ? 15.027 -9.974 -23.868 1.00 95.75 84 GLU A O 1
ATOM 673 N N . ALA A 1 85 ? 14.424 -7.908 -23.219 1.00 94.62 85 ALA A N 1
ATOM 674 C CA . ALA A 1 85 ? 14.589 -8.162 -21.784 1.00 94.62 85 ALA A CA 1
ATOM 675 C C . ALA A 1 85 ? 13.671 -9.289 -21.274 1.00 94.62 85 ALA A C 1
ATOM 677 O O . ALA A 1 85 ? 14.073 -10.084 -20.428 1.00 94.62 85 ALA A O 1
ATOM 678 N N . GLY A 1 86 ? 12.455 -9.383 -21.817 1.00 93.81 86 GLY A N 1
ATOM 679 C CA . GLY A 1 86 ? 11.493 -10.440 -21.507 1.00 93.81 86 GLY A CA 1
ATOM 680 C C . GLY A 1 86 ? 11.700 -11.749 -22.274 1.00 93.81 86 GLY A C 1
ATOM 681 O O . GLY A 1 86 ? 10.930 -12.681 -22.066 1.00 93.81 86 GLY A O 1
ATOM 682 N N . SER A 1 87 ? 12.699 -11.842 -23.162 1.00 95.69 87 SER A 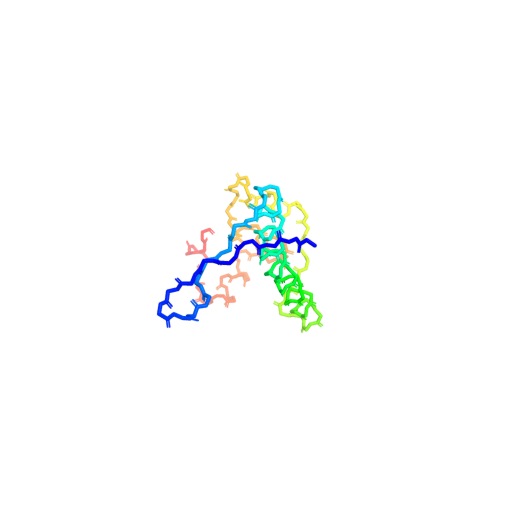N 1
ATOM 683 C CA . SER A 1 87 ? 12.922 -13.001 -24.045 1.00 95.69 87 SER A CA 1
ATOM 684 C C . SER A 1 87 ? 11.686 -13.408 -24.870 1.00 95.69 87 SER A C 1
ATOM 686 O O . SER A 1 87 ? 11.440 -14.593 -25.103 1.00 95.69 87 SER A O 1
ATOM 688 N N . ILE A 1 88 ? 10.907 -12.425 -25.336 1.00 94.75 88 ILE A N 1
ATOM 689 C CA . ILE A 1 88 ? 9.713 -12.618 -26.176 1.00 94.75 88 ILE A CA 1
ATOM 690 C C . ILE A 1 88 ? 9.824 -11.858 -27.502 1.00 94.75 88 ILE A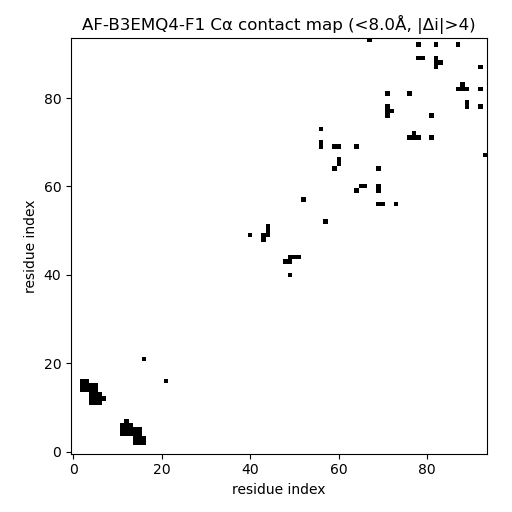 C 1
ATOM 692 O O . ILE A 1 88 ? 10.653 -10.967 -27.679 1.00 94.75 88 ILE A O 1
ATOM 696 N N . SER A 1 89 ? 8.958 -12.192 -28.461 1.00 92.69 89 SER A N 1
ATOM 697 C CA . SER A 1 89 ? 8.857 -11.432 -29.712 1.00 92.69 89 SER A CA 1
ATOM 698 C C . SER A 1 89 ? 8.094 -10.116 -29.516 1.00 92.69 89 SER A C 1
ATOM 700 O O . SER A 1 89 ? 7.137 -10.061 -28.746 1.00 92.69 89 SER A O 1
ATOM 702 N N . VAL A 1 90 ? 8.470 -9.068 -30.257 1.00 90.06 90 VAL A N 1
ATOM 703 C CA . VAL A 1 90 ? 7.804 -7.750 -30.199 1.00 90.06 90 VAL A CA 1
ATOM 704 C C . VAL A 1 90 ? 6.287 -7.825 -30.442 1.00 90.06 90 VAL A C 1
ATOM 706 O O . VAL A 1 90 ? 5.567 -7.182 -29.688 1.00 90.06 90 VAL A O 1
ATOM 709 N N . PRO A 1 91 ? 5.760 -8.611 -31.407 1.00 90.62 91 PRO A N 1
ATOM 710 C CA . PRO A 1 91 ? 4.310 -8.733 -31.600 1.00 90.62 91 PRO A CA 1
ATOM 711 C C . PRO A 1 91 ? 3.558 -9.369 -30.422 1.00 90.62 91 PRO A C 1
ATOM 713 O O . PRO A 1 91 ? 2.340 -9.254 -30.356 1.00 90.62 91 PRO A O 1
ATOM 716 N N . TYR A 1 92 ? 4.261 -10.062 -29.522 1.00 89.12 92 TYR A N 1
ATOM 717 C CA . TYR A 1 92 ? 3.677 -10.677 -28.328 1.00 89.12 92 TYR A CA 1
ATOM 718 C C . TYR A 1 92 ? 3.609 -9.704 -27.135 1.00 89.12 92 TYR A C 1
ATOM 720 O O . TYR A 1 92 ? 2.944 -9.985 -26.142 1.00 89.12 92 TYR A O 1
ATOM 728 N N . LEU A 1 93 ? 4.286 -8.555 -27.225 1.00 84.88 93 LEU A N 1
ATOM 729 C CA . LEU A 1 93 ? 4.238 -7.489 -26.228 1.00 84.88 93 LEU A CA 1
ATOM 730 C C . LEU A 1 93 ? 3.025 -6.585 -26.526 1.00 84.88 93 LEU A C 1
ATOM 732 O O . LEU A 1 93 ? 3.065 -5.808 -27.480 1.00 84.88 93 LEU A O 1
ATOM 736 N N . SER A 1 94 ? 1.946 -6.738 -25.744 1.00 69.31 94 SER A N 1
ATOM 737 C CA . SER A 1 94 ? 0.708 -5.933 -25.842 1.00 69.31 94 SER A CA 1
ATOM 738 C C . SER A 1 94 ? 0.849 -4.532 -25.247 1.00 69.31 94 SER A C 1
ATOM 740 O O . SER A 1 94 ? 1.571 -4.379 -24.233 1.00 69.31 94 SER A O 1
#

Organism: Chlorobium phaeobacteroides (strain BS1) (NCBI:txid331678)

Secondary structure (DSSP, 8-state):
---EEEEETTEEEEEE--HHHHHHHHHHHHHHHHHHHHHHHHHHHHHTSS-PPPHHHHHHHHTT--HHHHHHHHTT--HHHHHHHTTS-GGG--

pLDDT: mean 94.12, std 4.92, range [65.56, 98.06]

Foldseek 3Di:
DDWDFDDDPNHGDDIDDDPVVVVVVVVVVVVVVVVVVVVVQVVCCVVVVDDDDDPVLVVCVVVPHDNLVSVCVVVVHDLVRVCVVVVHDSVVRD

Sequence (94 aa):
MIVQVIKQGGKPEWAVVPYQEYLKLIEKAEMLQDVQDYDSAKMALGEGEEELLPETLVNALLEGAHPVKVWREYRGMTHKTLAEAGSISVPYLS

Mean predicted aligned error: 6.75 Å

Radius of gyration: 25.13 Å; Cα contacts (8 Å, |Δi|>4): 53; chains: 1; bounding box: 37×32×69 Å

Solvent-accessible surface area (backbone atoms only — not comparable to full-atom values): 5756 Å² total; per-residue (Å²): 135,92,66,54,69,45,61,57,97,88,38,82,74,46,71,55,67,60,67,74,57,51,51,52,52,52,54,54,60,52,50,56,53,56,52,51,53,51,52,49,54,52,47,35,42,74,74,62,81,42,80,91,75,58,67,69,61,54,48,42,48,76,73,65,47,61,62,62,55,55,54,33,55,75,71,72,45,49,68,62,60,48,17,58,76,67,76,48,59,55,93,75,60,115

Nearest PDB structures (foldseek):
  8c5y-assembly1_B  TM=3.488E-01  e=9.799E+00  Pyrococcus abyssi